Protein AF-A0A843LNE1-F1 (afdb_monomer)

Secondary structure (DSSP, 8-state):
--HHHHHHHHHHH-EEEEEES--GGG-B--SSSTTTTSS-EEEEEETTTEEEEEEE-TT-SSEEEEEETTEEEEEETTEEEEEEEE----SBTTB----S-S--S---TT--GGGS--

Solvent-accessible surface area (backbone atoms only — not comparable to full-atom values): 6801 Å² total; per-residue (Å²): 131,61,67,69,59,49,50,49,53,48,58,71,65,46,31,26,16,78,45,73,45,91,51,74,77,28,52,38,68,44,62,54,47,56,59,23,85,50,92,21,26,40,34,44,28,39,82,84,78,52,74,48,73,32,34,49,33,87,83,35,90,31,37,37,37,33,74,47,98,39,36,26,36,38,38,47,100,92,42,81,46,58,30,27,48,38,58,69,61,66,89,41,92,98,40,81,87,79,83,89,56,43,59,49,94,65,82,51,97,68,42,41,26,58,78,49,98,88

Sequence (118 aa):
MEWKHLKARVLETGAVRLSGEPADEYISRSAAGPSAGSPGSIFFTAGGGRRVRAEMDDASPIEVVHRGGGEADLIIDGEVVSGRLEPPALHCPRQAYITVSGRCIFRCRYCTVPGLPG

Radius of gyration: 15.13 Å; Cα contacts (8 Å, |Δi|>4): 233; chains: 1; bounding box: 39×28×38 Å

Nearest PDB structures (foldseek):
  5tik-assembly4_D  TM=2.936E-01 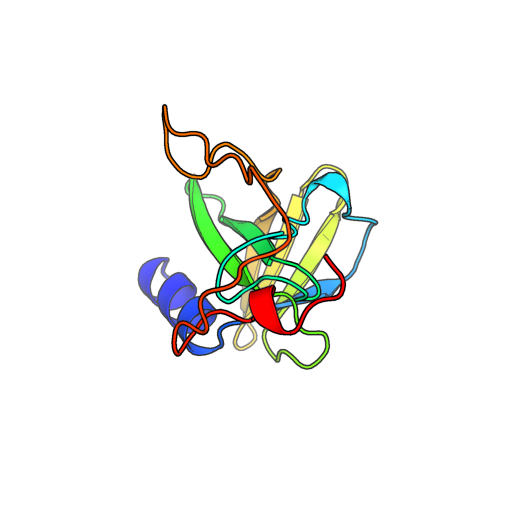 e=2.137E+00  Plasmodium falciparum 3D7

Structure (mmCIF, N/CA/C/O backbone):
data_AF-A0A843LNE1-F1
#
_entry.id   AF-A0A843LNE1-F1
#
loop_
_atom_site.group_PDB
_atom_site.id
_atom_site.type_symbol
_atom_site.label_atom_id
_atom_site.label_alt_id
_atom_site.label_comp_id
_atom_site.label_asym_id
_atom_site.label_entity_id
_atom_site.label_seq_id
_atom_site.pdbx_PDB_ins_code
_atom_site.Cartn_x
_atom_site.Cartn_y
_atom_site.Cartn_z
_atom_site.occupancy
_atom_site.B_iso_or_equiv
_atom_site.auth_seq_id
_atom_site.auth_comp_id
_atom_site.auth_asym_id
_atom_site.auth_atom_id
_atom_site.pdbx_PDB_model_num
ATOM 1 N N . MET A 1 1 ? -12.796 -6.148 14.909 1.00 78.50 1 MET A N 1
ATOM 2 C CA . MET A 1 1 ? -12.152 -7.373 14.383 1.00 78.50 1 MET A CA 1
ATOM 3 C C . MET A 1 1 ? -10.920 -7.787 15.197 1.00 78.50 1 MET A C 1
ATOM 5 O O . MET A 1 1 ? -10.178 -6.922 15.650 1.00 78.50 1 MET A O 1
ATOM 9 N N . GLU A 1 2 ? -10.662 -9.091 15.368 1.00 90.19 2 GLU A N 1
ATOM 10 C CA . GLU A 1 2 ? -9.371 -9.597 15.881 1.00 90.19 2 GLU A CA 1
ATOM 11 C C . GLU A 1 2 ? -8.256 -9.371 14.840 1.00 90.19 2 GLU A C 1
ATOM 13 O O . GLU A 1 2 ? -8.488 -9.450 13.635 1.00 90.19 2 GLU A O 1
ATOM 18 N N . TRP A 1 3 ? -7.036 -9.065 15.291 1.00 91.38 3 TRP A N 1
ATOM 19 C CA . TRP A 1 3 ? -5.939 -8.654 14.408 1.00 91.38 3 TRP A CA 1
ATOM 20 C C . TRP A 1 3 ? -5.566 -9.674 13.325 1.00 91.38 3 TRP A C 1
ATOM 22 O O . TRP A 1 3 ? -5.310 -9.276 12.189 1.00 91.38 3 TRP A O 1
ATOM 32 N N . LYS A 1 4 ? -5.446 -10.966 13.656 1.00 93.69 4 LYS A N 1
ATOM 33 C CA . LYS A 1 4 ? -5.044 -11.975 12.665 1.00 93.69 4 LYS A CA 1
ATO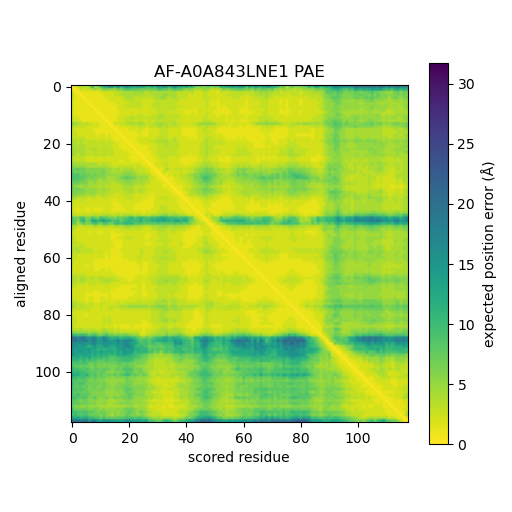M 34 C C . LYS A 1 4 ? -6.098 -12.088 11.573 1.00 93.69 4 LYS A C 1
ATOM 36 O O . LYS A 1 4 ? -5.717 -12.190 10.412 1.00 93.69 4 LYS A O 1
ATOM 41 N N . HIS A 1 5 ? -7.380 -12.009 11.929 1.00 93.88 5 HIS A N 1
ATOM 42 C CA . HIS A 1 5 ? -8.471 -11.979 10.953 1.00 93.88 5 HIS A CA 1
ATOM 43 C C . HIS A 1 5 ? -8.408 -10.731 10.070 1.00 93.88 5 HIS A C 1
ATOM 45 O O . HIS A 1 5 ? -8.410 -10.866 8.851 1.00 93.88 5 HIS A O 1
ATOM 51 N N . LEU A 1 6 ? -8.228 -9.544 10.657 1.00 94.75 6 LEU A N 1
ATOM 52 C CA . LEU A 1 6 ? -8.069 -8.301 9.895 1.00 94.75 6 LEU A CA 1
ATOM 53 C C . LEU A 1 6 ? -6.908 -8.396 8.905 1.00 94.75 6 LEU A C 1
ATOM 55 O O . LEU A 1 6 ? -7.073 -8.149 7.713 1.00 94.75 6 LEU A O 1
ATOM 59 N N . LYS A 1 7 ? -5.730 -8.806 9.3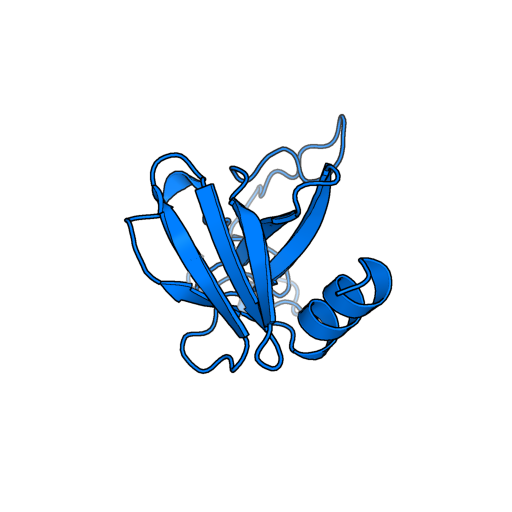88 1.00 95.25 7 LYS A N 1
ATOM 60 C CA . LYS A 1 7 ? -4.546 -8.953 8.542 1.00 95.25 7 LYS A CA 1
ATOM 61 C C . LYS A 1 7 ? -4.779 -9.977 7.431 1.00 95.25 7 LYS A C 1
ATOM 63 O O . LYS A 1 7 ? -4.384 -9.717 6.300 1.00 95.25 7 LYS A O 1
ATOM 68 N N . ALA A 1 8 ? -5.388 -11.122 7.738 1.00 95.94 8 ALA A N 1
ATOM 69 C CA . ALA A 1 8 ? -5.675 -12.151 6.744 1.00 95.94 8 ALA A CA 1
ATOM 70 C C . ALA A 1 8 ? -6.600 -11.620 5.643 1.00 95.94 8 ALA A C 1
ATOM 72 O O . ALA A 1 8 ? -6.271 -11.772 4.473 1.00 95.94 8 ALA A O 1
ATOM 73 N N . ARG A 1 9 ? -7.682 -10.922 6.007 1.00 97.00 9 ARG A N 1
ATOM 74 C CA . ARG A 1 9 ? -8.648 -10.361 5.052 1.00 97.00 9 ARG A CA 1
ATOM 75 C C . ARG A 1 9 ? -8.047 -9.284 4.148 1.00 97.00 9 ARG A C 1
ATOM 77 O O . ARG A 1 9 ? -8.271 -9.309 2.939 1.00 97.00 9 ARG A O 1
ATOM 84 N N . VAL A 1 10 ? -7.224 -8.387 4.700 1.00 96.50 10 VAL A N 1
ATOM 85 C CA . VAL A 1 10 ? -6.499 -7.381 3.900 1.00 96.50 10 VAL A CA 1
ATOM 86 C C . VAL A 1 10 ? -5.529 -8.052 2.920 1.00 96.50 10 VAL A C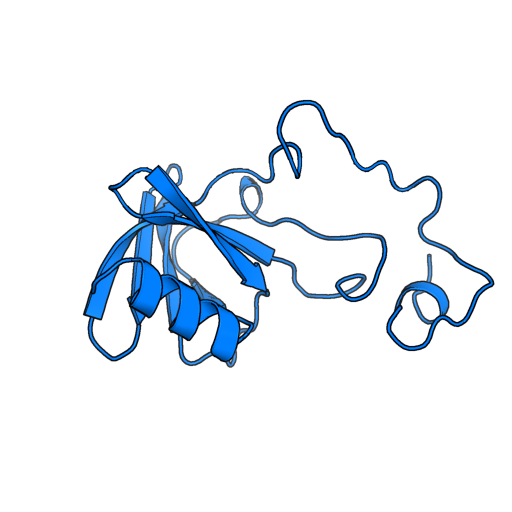 1
ATOM 88 O O . VAL A 1 10 ? -5.482 -7.681 1.752 1.00 96.50 10 VAL A O 1
ATOM 91 N N . LEU A 1 11 ? -4.775 -9.063 3.369 1.00 95.12 11 LEU A N 1
ATOM 92 C CA . LEU A 1 11 ? -3.813 -9.769 2.514 1.00 95.12 11 LEU A CA 1
ATOM 93 C C . LEU A 1 11 ? -4.479 -10.649 1.449 1.00 95.12 11 LEU A C 1
ATOM 95 O O . LEU A 1 11 ? -3.946 -10.763 0.352 1.00 95.12 11 LEU A O 1
ATOM 99 N N . GLU A 1 12 ? -5.616 -11.264 1.768 1.00 96.50 12 GLU A N 1
ATOM 100 C CA . GLU A 1 12 ? -6.420 -12.049 0.828 1.00 96.50 12 GLU A CA 1
ATOM 101 C C . GLU A 1 12 ? -6.986 -11.169 -0.290 1.00 96.50 12 GLU A C 1
ATOM 103 O O . GLU A 1 12 ? -6.947 -11.554 -1.455 1.00 96.50 12 GLU A O 1
ATOM 108 N N . THR A 1 13 ? -7.463 -9.972 0.062 1.00 96.31 13 THR A N 1
ATOM 109 C CA . THR A 1 13 ? -7.959 -8.987 -0.912 1.00 96.31 13 THR A CA 1
ATOM 110 C C . THR A 1 13 ? -6.817 -8.410 -1.752 1.00 96.31 13 THR A C 1
ATOM 112 O O . THR A 1 13 ? -7.009 -8.059 -2.911 1.00 96.31 13 THR A O 1
ATOM 115 N N . GLY A 1 14 ? -5.613 -8.312 -1.181 1.00 90.56 14 GLY A N 1
ATOM 116 C CA . GLY A 1 14 ? -4.390 -7.873 -1.857 1.00 90.56 14 GLY A CA 1
ATOM 117 C C . GLY A 1 14 ? -4.244 -6.353 -1.982 1.00 90.56 14 GLY A C 1
ATOM 118 O O . GLY A 1 14 ? -3.122 -5.843 -1.916 1.00 90.56 14 GLY A O 1
ATOM 119 N N . ALA A 1 15 ? -5.357 -5.625 -2.078 1.00 96.00 15 ALA A N 1
ATOM 120 C CA . ALA A 1 15 ? -5.368 -4.177 -2.234 1.00 96.00 15 ALA A CA 1
ATOM 121 C C . ALA A 1 15 ? -6.448 -3.484 -1.392 1.00 96.00 15 ALA A C 1
ATOM 123 O O . ALA A 1 15 ? -7.401 -4.109 -0.923 1.00 96.00 15 ALA A O 1
ATOM 124 N N . VAL A 1 16 ? -6.313 -2.170 -1.233 1.00 97.75 16 VAL A N 1
ATOM 125 C CA . VAL A 1 16 ? -7.281 -1.276 -0.587 1.00 97.75 16 VAL A CA 1
ATOM 126 C C . VAL A 1 16 ? -7.502 -0.028 -1.438 1.00 97.75 16 VAL A C 1
ATOM 128 O O . VAL A 1 16 ? -6.580 0.451 -2.101 1.00 97.75 16 VAL A O 1
ATOM 131 N N . ARG A 1 17 ? -8.708 0.529 -1.376 1.00 98.12 17 ARG A N 1
ATOM 132 C CA . ARG A 1 17 ? -9.016 1.851 -1.915 1.00 98.12 17 ARG A CA 1
ATOM 133 C C . ARG A 1 17 ? -8.626 2.897 -0.882 1.00 98.12 17 ARG A C 1
ATOM 135 O O . ARG A 1 17 ? -9.018 2.781 0.276 1.00 98.12 17 ARG A O 1
ATOM 142 N N . LEU A 1 18 ? -7.877 3.915 -1.285 1.00 98.06 18 LEU A N 1
ATOM 143 C CA . LEU A 1 18 ? -7.521 5.038 -0.417 1.00 98.06 18 LEU A CA 1
ATOM 144 C C . LEU A 1 18 ? -8.428 6.231 -0.724 1.00 98.06 18 LEU A C 1
ATOM 146 O O . LEU A 1 18 ? -8.587 6.600 -1.885 1.00 98.06 18 LEU A O 1
ATOM 150 N N . SER A 1 19 ? -9.004 6.846 0.303 1.00 98.31 19 SER A N 1
ATOM 151 C CA . SER A 1 19 ? -9.854 8.032 0.166 1.00 98.31 19 SER A CA 1
ATOM 152 C C . SER A 1 19 ? -9.655 9.010 1.328 1.00 98.31 19 SER A C 1
ATOM 154 O O . SER A 1 19 ? -8.906 8.732 2.266 1.00 98.31 19 SER A O 1
ATOM 156 N N . GLY A 1 20 ? -10.319 10.168 1.270 1.00 97.88 20 GLY A N 1
ATOM 157 C CA . GLY A 1 20 ? -10.237 11.205 2.301 1.00 97.88 20 GLY A CA 1
ATOM 158 C C . GLY A 1 20 ? -9.166 12.257 2.012 1.00 97.88 20 GLY A C 1
ATOM 159 O O . GLY A 1 20 ? -9.016 12.697 0.872 1.00 97.88 20 GLY A O 1
ATOM 160 N N . GLU A 1 21 ? -8.461 12.689 3.056 1.00 98.12 21 GLU A N 1
ATOM 161 C CA . GLU A 1 21 ? -7.438 13.740 2.980 1.00 98.12 21 GLU A CA 1
ATOM 162 C C . GLU A 1 21 ? -6.227 13.326 2.117 1.00 98.12 21 GLU A C 1
ATOM 164 O O . GLU A 1 21 ? -5.898 12.135 2.052 1.00 98.12 21 GLU A O 1
ATOM 169 N N . PRO A 1 22 ? -5.489 14.284 1.515 1.00 97.12 22 PRO A N 1
ATOM 170 C CA . PRO A 1 22 ? -4.272 13.997 0.754 1.00 97.12 22 PRO A CA 1
ATOM 171 C C . PRO A 1 22 ? -3.280 13.135 1.542 1.00 97.12 22 PRO A C 1
ATOM 173 O O . PRO A 1 22 ? -3.027 13.387 2.719 1.00 97.12 22 PRO A O 1
ATOM 176 N N . ALA A 1 23 ? -2.717 12.112 0.898 1.00 95.56 23 ALA A N 1
ATOM 177 C CA . ALA A 1 23 ? -1.950 11.064 1.575 1.00 95.56 23 ALA A CA 1
ATOM 178 C C . ALA A 1 23 ? -0.597 10.752 0.911 1.00 95.56 23 ALA A C 1
ATOM 180 O O . ALA A 1 23 ? -0.013 9.705 1.184 1.00 95.56 23 ALA A O 1
ATOM 181 N N . ASP A 1 24 ? -0.080 11.632 0.047 1.00 94.69 24 ASP A N 1
ATOM 182 C CA . ASP A 1 24 ? 1.143 11.382 -0.735 1.00 94.69 24 ASP A CA 1
ATOM 183 C C . ASP A 1 24 ? 2.356 10.978 0.113 1.00 94.69 24 ASP A C 1
ATOM 185 O O . ASP A 1 24 ? 3.123 10.107 -0.297 1.00 94.69 24 ASP A O 1
ATOM 189 N N . GLU A 1 25 ? 2.505 11.545 1.314 1.00 92.94 25 GLU A N 1
ATOM 190 C CA . GLU A 1 25 ? 3.591 11.207 2.247 1.00 92.94 25 GLU A CA 1
ATOM 191 C C . GLU A 1 25 ? 3.516 9.768 2.793 1.00 92.94 25 GLU A C 1
ATOM 193 O O . GLU A 1 25 ? 4.514 9.246 3.287 1.00 92.94 25 GLU A O 1
ATOM 198 N N . TYR A 1 26 ? 2.356 9.115 2.691 1.00 93.56 26 TYR A N 1
ATOM 199 C CA . TYR A 1 26 ? 2.100 7.755 3.173 1.00 93.56 26 TYR A CA 1
ATOM 200 C C . TYR A 1 26 ? 2.142 6.704 2.054 1.00 93.56 26 TYR A C 1
ATOM 202 O O . TYR A 1 26 ? 2.139 5.501 2.332 1.00 93.56 26 TYR A O 1
ATOM 210 N N . ILE A 1 27 ? 2.196 7.130 0.787 1.00 94.31 27 ILE A N 1
ATOM 211 C CA . ILE A 1 27 ? 2.161 6.231 -0.371 1.00 94.31 27 ILE A CA 1
ATOM 212 C C . ILE A 1 27 ? 3.580 5.780 -0.733 1.00 94.31 27 ILE A C 1
ATOM 214 O O . ILE A 1 27 ? 4.425 6.551 -1.188 1.00 94.31 27 ILE A O 1
ATOM 218 N N . SER A 1 28 ? 3.830 4.478 -0.603 1.00 91.06 28 SER A N 1
ATOM 219 C CA . SER A 1 28 ? 5.056 3.826 -1.060 1.00 91.06 28 SER A CA 1
ATOM 220 C C . SER A 1 28 ? 4.933 3.406 -2.523 1.00 91.06 28 SER A C 1
ATOM 222 O O . SER A 1 28 ? 4.112 2.547 -2.853 1.00 91.06 28 SER A O 1
ATOM 224 N N . ARG A 1 29 ? 5.783 3.955 -3.398 1.00 90.44 29 ARG A N 1
ATOM 225 C CA . ARG A 1 29 ? 5.873 3.562 -4.814 1.00 90.44 29 ARG A CA 1
ATOM 226 C C . ARG A 1 29 ? 7.171 2.801 -5.055 1.00 90.44 29 ARG A C 1
ATOM 228 O O . ARG A 1 29 ? 8.256 3.327 -4.817 1.00 90.44 29 ARG A O 1
ATOM 235 N N . SER A 1 30 ? 7.059 1.550 -5.501 1.00 87.25 30 SER A N 1
ATOM 236 C CA . SER A 1 30 ? 8.236 0.739 -5.810 1.00 87.25 30 SER A CA 1
ATOM 237 C C . SER A 1 30 ? 8.747 1.047 -7.213 1.00 87.25 30 SER A C 1
ATOM 239 O O . SER A 1 30 ? 7.972 1.059 -8.165 1.00 87.25 30 SER A O 1
ATOM 241 N N . ALA A 1 31 ? 10.058 1.223 -7.353 1.00 88.56 31 ALA A N 1
ATOM 242 C CA . ALA A 1 31 ? 10.736 1.267 -8.651 1.00 88.56 31 ALA A CA 1
ATOM 243 C C . ALA A 1 31 ? 11.279 -0.113 -9.078 1.00 88.56 31 ALA A C 1
ATOM 245 O O . ALA A 1 31 ? 11.865 -0.247 -10.149 1.00 88.56 31 ALA A O 1
ATOM 246 N N . ALA A 1 32 ? 11.106 -1.144 -8.241 1.00 87.75 32 ALA A N 1
ATOM 247 C CA . ALA A 1 32 ? 11.639 -2.482 -8.477 1.00 87.75 32 ALA A CA 1
ATOM 248 C C . ALA A 1 32 ? 10.673 -3.606 -8.066 1.00 87.75 32 ALA A C 1
ATOM 250 O O . ALA A 1 32 ? 9.798 -3.438 -7.213 1.00 87.75 32 ALA A O 1
ATOM 251 N N . GLY A 1 33 ? 10.871 -4.791 -8.645 1.00 87.56 33 GLY A N 1
ATOM 252 C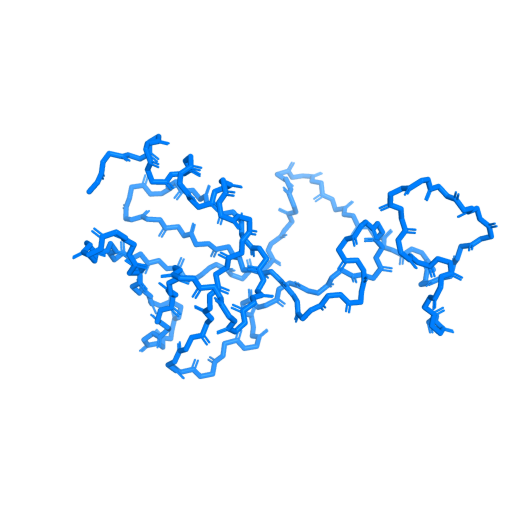 CA . GLY A 1 33 ? 10.109 -5.988 -8.295 1.00 87.56 33 GLY A CA 1
ATOM 253 C C . GLY A 1 33 ? 8.678 -6.010 -8.854 1.00 87.56 33 GLY A C 1
ATOM 254 O O . GLY A 1 33 ? 8.381 -5.284 -9.800 1.00 87.56 33 GLY A O 1
ATOM 255 N N . PRO A 1 34 ? 7.801 -6.871 -8.304 1.00 87.56 34 PRO A N 1
ATOM 256 C CA . PRO A 1 34 ? 6.447 -7.088 -8.823 1.00 87.56 34 PRO A CA 1
ATOM 257 C C . PRO A 1 34 ? 5.549 -5.849 -8.755 1.00 87.56 34 PRO A C 1
ATOM 259 O O . PRO A 1 34 ? 4.807 -5.582 -9.690 1.00 87.56 34 PRO A O 1
ATOM 262 N N . SER A 1 35 ? 5.659 -5.063 -7.680 1.00 88.25 35 SER A N 1
ATOM 263 C CA . SER A 1 35 ? 4.843 -3.857 -7.485 1.00 88.25 35 SER A CA 1
ATOM 264 C C . SER A 1 35 ? 5.371 -2.635 -8.254 1.00 88.25 35 SER A C 1
ATOM 266 O O . SER A 1 35 ? 4.870 -1.528 -8.049 1.00 88.25 35 SER A O 1
ATOM 268 N N . ALA A 1 36 ? 6.409 -2.775 -9.090 1.00 91.38 36 ALA A N 1
ATOM 269 C CA . ALA A 1 36 ? 6.918 -1.649 -9.868 1.00 91.38 36 ALA A CA 1
ATOM 270 C C . ALA A 1 36 ? 5.893 -1.210 -10.921 1.00 91.38 36 ALA A C 1
ATOM 272 O O . ALA A 1 36 ? 5.329 -2.044 -11.632 1.00 91.38 36 ALA A O 1
ATOM 273 N N . GLY A 1 37 ? 5.656 0.101 -11.008 1.00 89.19 37 GLY A N 1
ATOM 274 C CA . GLY A 1 37 ? 4.635 0.679 -11.890 1.00 89.19 37 GLY A CA 1
ATOM 275 C C . GLY A 1 37 ? 3.194 0.563 -11.374 1.00 89.19 37 GLY A C 1
ATOM 276 O O . GLY A 1 37 ? 2.282 1.000 -12.068 1.00 89.19 37 GLY A O 1
ATOM 277 N N . SER A 1 38 ? 2.978 0.005 -10.176 1.00 91.06 38 SER A N 1
ATOM 278 C CA . SER A 1 38 ? 1.665 0.031 -9.515 1.00 91.06 38 SER A CA 1
ATOM 279 C C . SER A 1 38 ? 1.310 1.443 -9.012 1.00 91.06 38 SER A C 1
ATOM 281 O O . SER A 1 38 ? 2.214 2.266 -8.818 1.00 91.06 38 SER A O 1
ATOM 283 N N . PRO A 1 39 ? 0.020 1.732 -8.738 1.00 92.62 39 PRO A N 1
ATOM 284 C CA . PRO A 1 39 ? -0.409 2.997 -8.128 1.00 92.62 39 PRO A CA 1
ATOM 285 C C . PRO A 1 39 ? 0.292 3.309 -6.796 1.00 92.62 39 PRO A C 1
ATOM 287 O O . PRO A 1 39 ? 0.492 4.474 -6.444 1.00 92.62 39 PRO A O 1
ATOM 290 N N . GLY A 1 40 ? 0.720 2.266 -6.082 1.00 94.00 40 GLY A N 1
ATOM 291 C CA . GLY A 1 40 ? 1.461 2.354 -4.835 1.00 94.00 40 GLY A CA 1
ATOM 292 C C . GLY A 1 40 ? 0.949 1.362 -3.801 1.00 94.00 40 GLY A C 1
ATOM 293 O O . GLY A 1 40 ? 0.124 0.492 -4.072 1.00 94.00 40 GLY A O 1
ATOM 294 N N . SER A 1 41 ? 1.467 1.488 -2.589 1.00 94.25 41 SER A N 1
ATOM 295 C CA . SER A 1 41 ? 1.018 0.727 -1.428 1.00 94.25 41 SER A CA 1
ATOM 296 C C . SER A 1 41 ? 1.069 1.600 -0.187 1.00 94.25 41 SER A C 1
ATOM 298 O O . SER A 1 41 ? 1.914 2.492 -0.097 1.00 94.25 41 SER A O 1
ATOM 300 N N . ILE A 1 42 ? 0.210 1.310 0.780 1.00 94.56 42 ILE A N 1
ATOM 301 C CA . ILE A 1 42 ? 0.186 1.992 2.073 1.00 94.56 42 ILE A CA 1
ATOM 302 C C . ILE A 1 42 ? 0.533 1.028 3.203 1.00 94.56 42 ILE A C 1
ATOM 304 O O . ILE A 1 42 ? 0.440 -0.197 3.064 1.00 94.56 42 ILE A O 1
ATOM 308 N N . PHE A 1 43 ? 0.906 1.596 4.344 1.00 93.94 43 PHE A N 1
ATOM 309 C CA . PHE A 1 43 ? 1.060 0.873 5.596 1.00 93.94 43 PHE A CA 1
ATOM 310 C C . PHE A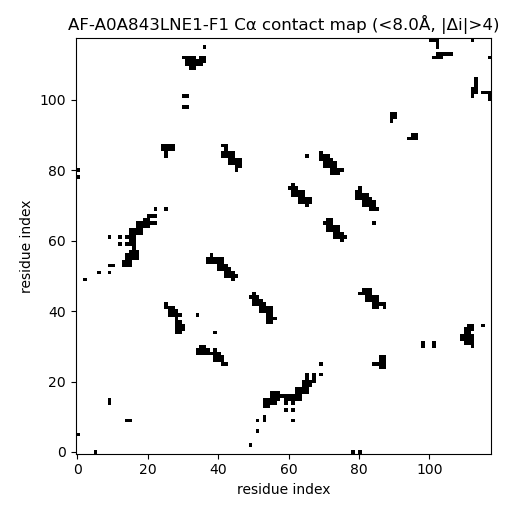 1 43 ? 0.010 1.367 6.585 1.00 93.94 43 PHE A C 1
ATOM 312 O O . PHE A 1 43 ? 0.054 2.522 6.998 1.00 93.94 43 PHE A O 1
ATOM 319 N N . PHE A 1 44 ? -0.911 0.488 6.971 1.00 95.12 44 PHE A N 1
ATOM 320 C CA . PHE A 1 44 ? -1.922 0.773 7.983 1.00 95.12 44 PHE A CA 1
ATOM 321 C C . PHE A 1 44 ? -1.553 0.086 9.297 1.00 95.12 44 PHE A C 1
ATOM 323 O O . PHE A 1 44 ? -1.272 -1.118 9.320 1.00 95.12 44 PHE A O 1
ATOM 330 N N . THR A 1 45 ? -1.586 0.842 10.390 1.00 93.94 45 THR A N 1
ATOM 331 C CA . THR A 1 45 ? -1.346 0.347 11.744 1.00 93.94 45 THR A CA 1
ATOM 332 C C . THR A 1 45 ? -2.591 0.542 12.589 1.00 93.94 45 THR A C 1
ATOM 334 O O . THR A 1 45 ? -2.983 1.668 12.882 1.00 93.94 45 THR A O 1
ATOM 337 N N . ALA A 1 46 ? -3.201 -0.567 13.004 1.00 92.56 46 ALA A N 1
ATOM 338 C CA . ALA A 1 46 ? -4.331 -0.542 13.927 1.00 92.56 46 ALA A CA 1
ATOM 339 C C . ALA A 1 46 ? -3.863 -0.116 15.331 1.00 92.56 46 ALA A C 1
ATOM 341 O O . ALA A 1 46 ? -2.704 -0.351 15.687 1.00 92.56 46 ALA A O 1
ATOM 342 N N . GLY A 1 47 ? -4.767 0.423 16.160 1.00 78.25 47 GLY A N 1
ATOM 343 C CA . GLY A 1 47 ? -4.463 0.998 17.487 1.00 78.25 47 GLY A CA 1
ATOM 344 C C . GLY A 1 47 ? -3.649 0.130 18.471 1.00 78.25 47 GLY A C 1
ATOM 345 O O . GLY A 1 47 ? -3.122 0.647 19.448 1.00 78.25 47 GLY A O 1
ATOM 346 N N . GLY A 1 48 ? -3.475 -1.171 18.210 1.00 74.31 48 GLY A N 1
ATOM 347 C CA . GLY A 1 48 ? -2.575 -2.066 18.954 1.00 74.31 48 GLY A CA 1
ATOM 348 C C . GLY A 1 48 ? -1.115 -2.109 18.466 1.00 74.31 48 GLY A C 1
ATOM 349 O O . GLY A 1 48 ? -0.388 -3.025 18.848 1.00 74.31 48 GLY A O 1
ATOM 350 N N . GLY A 1 49 ? -0.693 -1.202 17.576 1.00 83.19 49 GLY A N 1
ATOM 351 C CA . GLY A 1 49 ? 0.684 -1.114 17.063 1.00 83.19 49 GLY A CA 1
ATOM 352 C C . GLY A 1 49 ? 1.058 -2.192 16.042 1.00 83.19 49 GLY A C 1
ATOM 353 O O . GLY A 1 49 ? 2.234 -2.393 15.740 1.00 83.19 49 GLY A O 1
ATOM 354 N N . ARG A 1 50 ? 0.071 -2.923 15.514 1.00 89.38 50 ARG A N 1
ATOM 355 C CA . ARG A 1 50 ? 0.294 -3.961 14.505 1.00 89.38 50 ARG A CA 1
ATOM 356 C C . ARG A 1 50 ? -0.014 -3.415 13.116 1.00 89.38 50 ARG A C 1
ATOM 358 O O . ARG A 1 50 ? -1.062 -2.808 12.905 1.00 89.38 50 ARG A O 1
ATOM 365 N N . ARG A 1 51 ? 0.910 -3.665 12.188 1.00 90.88 51 ARG A N 1
ATOM 366 C CA . ARG A 1 51 ? 0.932 -3.074 10.847 1.00 90.88 51 ARG A CA 1
ATOM 367 C C . ARG A 1 51 ? 0.627 -4.098 9.754 1.00 90.88 51 ARG A C 1
ATOM 369 O O . ARG A 1 51 ? 1.078 -5.247 9.820 1.00 90.88 51 ARG A O 1
ATOM 376 N N . VAL A 1 52 ? -0.092 -3.664 8.723 1.00 93.00 52 VAL A N 1
ATOM 377 C CA . VAL A 1 52 ? -0.302 -4.387 7.462 1.00 93.00 52 VAL A CA 1
ATOM 378 C C . VAL A 1 52 ? 0.040 -3.473 6.283 1.00 93.00 52 VAL A C 1
ATOM 380 O O . VAL A 1 52 ? -0.205 -2.269 6.329 1.00 93.00 52 VAL A O 1
ATOM 383 N N . ARG A 1 53 ? 0.659 -4.044 5.246 1.00 93.38 53 ARG A N 1
ATOM 384 C CA . ARG A 1 53 ? 0.882 -3.382 3.958 1.00 93.38 53 ARG A CA 1
ATOM 385 C C . ARG A 1 53 ? -0.165 -3.891 2.977 1.00 93.38 53 ARG A C 1
ATOM 387 O O . ARG A 1 53 ? -0.365 -5.103 2.920 1.00 93.38 53 ARG A O 1
ATOM 394 N N . ALA A 1 54 ? -0.759 -2.994 2.205 1.00 94.25 54 ALA A N 1
ATOM 395 C CA . ALA A 1 54 ? -1.664 -3.334 1.113 1.00 94.25 54 ALA A CA 1
ATOM 396 C C . ALA A 1 54 ? -1.325 -2.498 -0.122 1.00 94.25 54 ALA A C 1
ATOM 398 O O . ALA A 1 54 ? -0.894 -1.348 0.012 1.00 94.25 54 ALA A O 1
ATOM 399 N N . GLU A 1 55 ? -1.483 -3.083 -1.308 1.00 95.25 55 GLU A N 1
ATOM 400 C CA . GLU A 1 55 ? -1.429 -2.312 -2.552 1.00 95.25 55 GLU A CA 1
ATOM 401 C C . GLU A 1 55 ? -2.650 -1.394 -2.661 1.00 95.25 55 GLU A C 1
ATOM 403 O O . GLU A 1 55 ? -3.638 -1.561 -1.945 1.00 95.25 55 GLU A O 1
ATOM 408 N N . MET A 1 56 ? -2.555 -0.383 -3.514 1.00 96.19 56 MET A N 1
ATOM 409 C CA . MET A 1 56 ? -3.651 0.540 -3.773 1.00 96.19 56 MET A CA 1
ATOM 410 C C . MET A 1 56 ? -4.385 0.145 -5.048 1.00 96.19 56 MET A C 1
ATOM 412 O O . MET A 1 56 ? -3.757 -0.026 -6.094 1.00 96.19 56 MET A O 1
ATOM 416 N N . ASP A 1 57 ? -5.707 0.046 -4.949 1.00 96.56 57 ASP A N 1
ATOM 417 C CA . ASP A 1 57 ? -6.612 -0.179 -6.074 1.00 96.56 57 ASP A CA 1
ATOM 418 C C . ASP A 1 57 ? -7.957 0.502 -5.790 1.00 96.56 57 ASP A C 1
ATOM 420 O O . ASP A 1 57 ? -8.615 0.202 -4.790 1.00 96.56 57 ASP A O 1
ATOM 424 N N . ASP A 1 58 ? -8.379 1.400 -6.680 1.00 96.38 58 ASP A N 1
ATOM 425 C CA . ASP A 1 58 ? -9.642 2.135 -6.564 1.00 96.38 58 ASP A CA 1
ATOM 426 C C . ASP A 1 58 ? -10.875 1.219 -6.648 1.00 96.38 58 ASP A C 1
ATOM 428 O O . ASP A 1 58 ? -11.955 1.582 -6.171 1.00 96.38 58 ASP A O 1
ATOM 432 N N . ALA A 1 59 ? -10.721 0.020 -7.221 1.00 96.44 59 ALA A N 1
ATOM 433 C CA . ALA A 1 59 ? -11.767 -0.994 -7.295 1.00 96.44 59 ALA A CA 1
ATOM 434 C C . ALA A 1 59 ? -11.839 -1.897 -6.049 1.00 96.44 59 ALA A C 1
ATOM 436 O O . ALA A 1 59 ? -12.730 -2.748 -5.973 1.00 96.44 59 ALA A O 1
ATOM 437 N N . SER A 1 60 ? -10.929 -1.746 -5.077 1.00 97.25 60 SER A N 1
ATOM 438 C CA . SER A 1 60 ? -10.911 -2.620 -3.904 1.00 97.25 60 SER A CA 1
ATOM 439 C C . SER A 1 60 ? -12.183 -2.466 -3.052 1.00 97.25 60 SER A C 1
ATOM 441 O O . SER A 1 60 ? -12.634 -1.344 -2.802 1.00 97.25 60 SER A O 1
ATOM 443 N N . PRO A 1 61 ? -12.757 -3.581 -2.553 1.00 96.88 61 PRO A N 1
ATOM 444 C CA . PRO A 1 61 ? -13.897 -3.550 -1.639 1.00 96.88 61 PRO A CA 1
ATOM 445 C C . PRO A 1 61 ? -13.519 -3.118 -0.213 1.00 96.88 61 PRO A C 1
ATOM 447 O O . PRO A 1 61 ? -14.410 -2.840 0.588 1.00 96.88 61 PRO A O 1
ATOM 450 N N . ILE A 1 62 ? -12.224 -3.092 0.119 1.00 98.06 62 ILE A N 1
ATOM 451 C CA . ILE A 1 62 ? -11.713 -2.611 1.404 1.00 98.06 62 ILE A CA 1
ATOM 452 C C . ILE A 1 62 ? -11.247 -1.174 1.221 1.00 98.06 62 ILE A C 1
ATOM 454 O O . ILE A 1 62 ? -10.476 -0.880 0.309 1.00 98.06 62 ILE A O 1
ATOM 458 N N . GLU A 1 63 ? -11.661 -0.289 2.121 1.00 98.50 63 GLU A N 1
ATOM 459 C CA . GLU A 1 63 ? -11.334 1.132 2.046 1.00 98.50 63 GLU A CA 1
ATOM 460 C C . GLU A 1 63 ? -10.517 1.585 3.254 1.00 98.50 63 GLU A C 1
ATOM 462 O O . GLU A 1 63 ? -10.792 1.204 4.388 1.00 98.50 63 GLU A O 1
ATOM 467 N N . VAL A 1 64 ? -9.522 2.433 3.010 1.00 98.31 64 VAL A N 1
ATOM 468 C CA . VAL A 1 64 ? -8.836 3.210 4.040 1.00 98.31 64 VAL A CA 1
ATOM 469 C C . VAL A 1 64 ? -9.161 4.681 3.826 1.00 98.31 64 VAL A C 1
ATOM 471 O O . VAL A 1 64 ? -8.804 5.259 2.801 1.00 98.31 64 VAL A O 1
ATOM 474 N N . VAL A 1 65 ? -9.819 5.288 4.809 1.00 98.50 65 VAL A N 1
ATOM 475 C CA . VAL A 1 65 ? -10.163 6.712 4.813 1.00 98.50 65 VAL A CA 1
ATOM 476 C C . VAL A 1 65 ? -9.120 7.462 5.632 1.00 98.50 65 VAL A C 1
ATOM 478 O O . VAL A 1 65 ? -9.072 7.324 6.855 1.00 98.50 65 VAL A O 1
ATOM 481 N N . HIS A 1 66 ? -8.290 8.269 4.977 1.00 98.44 66 HIS A N 1
ATOM 482 C CA . HIS A 1 66 ? -7.348 9.161 5.644 1.00 98.44 66 HIS A CA 1
ATOM 483 C C . HIS A 1 66 ? -8.089 10.374 6.224 1.00 98.44 66 HIS A C 1
ATOM 485 O O . HIS A 1 66 ? -8.806 11.086 5.520 1.00 98.44 66 HIS A O 1
ATOM 491 N N . ARG A 1 67 ? -7.918 10.602 7.527 1.00 98.00 67 ARG A N 1
ATOM 492 C CA . ARG A 1 67 ? -8.552 11.680 8.301 1.00 98.00 67 ARG A CA 1
ATOM 493 C C . ARG A 1 67 ? -7.649 12.906 8.490 1.00 98.00 67 ARG A C 1
ATOM 495 O O . ARG A 1 67 ? -8.100 13.889 9.070 1.00 98.00 67 ARG A O 1
ATOM 502 N N . GLY A 1 68 ? -6.405 12.855 8.011 1.00 97.06 68 GLY A N 1
ATOM 503 C CA . GLY A 1 68 ? -5.395 13.897 8.195 1.00 97.06 68 GLY A CA 1
ATOM 504 C C . GLY A 1 68 ? -4.409 13.577 9.323 1.00 97.06 68 GLY A C 1
ATOM 505 O O . GLY A 1 68 ? -4.724 12.859 10.270 1.00 97.06 68 GLY A O 1
ATOM 506 N N . GLY A 1 69 ? -3.177 14.087 9.211 1.00 94.12 69 GLY A N 1
ATOM 507 C CA . GLY A 1 69 ? -2.112 13.845 10.199 1.00 94.12 69 GLY A CA 1
ATOM 508 C C . GLY A 1 69 ? -1.708 12.370 10.348 1.00 94.12 69 GLY A C 1
ATOM 509 O O . GLY A 1 69 ? -1.130 11.985 11.366 1.00 94.12 69 GLY A O 1
ATOM 510 N N . GLY A 1 70 ? -2.049 11.539 9.360 1.00 94.19 70 GLY A N 1
ATOM 511 C CA . GLY A 1 70 ? -1.850 10.098 9.381 1.00 94.19 70 GLY A CA 1
ATOM 512 C C . GLY A 1 70 ? -2.950 9.327 10.106 1.00 94.19 70 GLY A C 1
ATOM 513 O O . GLY A 1 70 ? -2.954 8.109 10.005 1.00 94.19 70 GLY A O 1
ATOM 514 N N . GLU A 1 71 ? -3.901 9.966 10.791 1.00 96.94 71 GLU A N 1
ATOM 515 C CA . GLU A 1 71 ? -5.057 9.263 11.365 1.00 96.94 71 GLU A CA 1
ATOM 516 C C . GLU A 1 71 ? -5.915 8.667 10.243 1.00 96.94 71 GLU A C 1
ATOM 518 O O . GLU A 1 71 ? -6.137 9.307 9.212 1.00 96.94 71 GLU A O 1
ATOM 523 N N . ALA A 1 72 ? -6.379 7.429 10.404 1.00 97.62 72 ALA A N 1
ATOM 524 C CA . ALA A 1 72 ? -7.128 6.745 9.357 1.00 97.62 72 ALA A CA 1
ATOM 525 C C . ALA A 1 72 ? -8.100 5.693 9.895 1.00 97.62 72 ALA A C 1
ATOM 527 O O . ALA A 1 72 ? -7.846 5.042 10.908 1.00 97.62 72 ALA A O 1
ATOM 528 N N . ASP A 1 73 ? -9.176 5.467 9.146 1.00 97.81 73 ASP A N 1
ATOM 529 C CA . ASP A 1 73 ? -10.131 4.391 9.395 1.00 97.81 73 ASP A CA 1
ATOM 530 C C . ASP A 1 73 ? -10.057 3.347 8.278 1.00 97.81 73 ASP A C 1
ATOM 532 O O . ASP A 1 73 ? -10.161 3.683 7.101 1.00 97.81 73 ASP A O 1
ATOM 536 N N . LEU A 1 74 ? -9.914 2.075 8.647 1.00 97.56 74 LEU A N 1
ATOM 537 C CA . LEU A 1 74 ? -10.068 0.939 7.742 1.00 97.56 74 LEU A CA 1
ATOM 538 C C . LEU A 1 74 ? -11.522 0.455 7.793 1.00 97.56 74 LEU A C 1
ATOM 540 O O . LEU A 1 74 ? -11.991 0.015 8.844 1.00 97.56 74 LEU A O 1
ATOM 544 N N . ILE A 1 75 ? -12.209 0.501 6.657 1.00 97.94 75 ILE A N 1
ATOM 545 C CA . ILE A 1 75 ? -13.558 -0.029 6.460 1.00 97.94 75 ILE A CA 1
ATOM 546 C C . ILE A 1 75 ? -13.430 -1.399 5.792 1.00 97.94 75 ILE A C 1
ATOM 548 O O . ILE A 1 75 ? -12.976 -1.510 4.651 1.00 97.94 75 ILE A O 1
ATOM 552 N N . ILE A 1 76 ? -13.808 -2.451 6.516 1.00 96.69 76 ILE A N 1
ATOM 553 C CA . ILE A 1 76 ? -13.623 -3.844 6.095 1.00 96.69 76 ILE A CA 1
ATOM 554 C C . ILE A 1 76 ? -14.788 -4.707 6.570 1.00 96.69 76 ILE A C 1
ATOM 556 O O . ILE A 1 76 ? -15.116 -4.709 7.751 1.00 96.69 76 ILE A O 1
ATOM 560 N N . ASP A 1 77 ? -15.420 -5.441 5.648 1.00 94.06 77 ASP A N 1
ATOM 561 C CA . ASP A 1 77 ? -16.533 -6.360 5.938 1.00 94.06 77 ASP A CA 1
ATOM 562 C C . ASP A 1 77 ? -17.659 -5.719 6.802 1.00 94.06 77 ASP A C 1
ATOM 564 O O . ASP A 1 77 ? -18.285 -6.375 7.631 1.00 94.06 77 ASP A O 1
ATOM 568 N N . GLY A 1 78 ? -1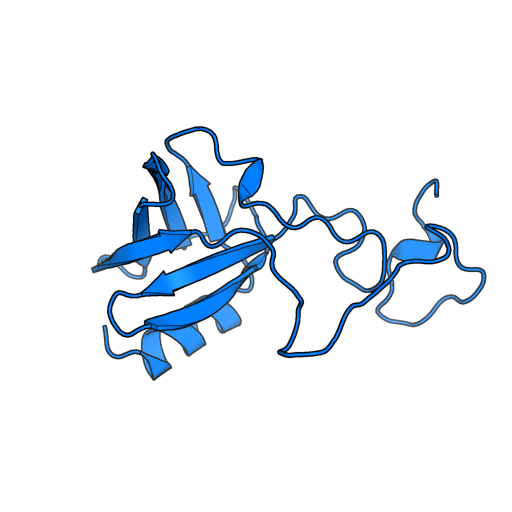7.915 -4.414 6.620 1.00 93.19 78 GLY A N 1
ATOM 569 C CA . GLY A 1 78 ? -18.916 -3.641 7.376 1.00 93.19 78 GLY A CA 1
ATOM 570 C C . GLY A 1 78 ? -18.459 -3.128 8.750 1.00 93.19 78 GLY A C 1
ATOM 571 O O . GLY A 1 78 ? -19.217 -2.429 9.421 1.00 93.19 78 GLY A O 1
ATOM 572 N N . GLU A 1 79 ? -17.231 -3.431 9.169 1.00 95.12 79 GLU A N 1
ATOM 573 C CA . GLU A 1 79 ? -16.615 -2.905 10.387 1.00 95.12 79 GLU A CA 1
ATOM 574 C C . GLU A 1 79 ? -15.732 -1.686 10.095 1.00 95.12 79 GLU A C 1
ATOM 576 O O . GLU A 1 79 ? -15.122 -1.576 9.030 1.00 95.12 79 GLU A O 1
ATOM 581 N N . VAL A 1 80 ? -15.619 -0.798 11.085 1.00 96.50 80 VAL A N 1
ATOM 582 C CA . VAL A 1 80 ? -14.671 0.322 11.081 1.00 96.50 80 VAL A CA 1
ATOM 583 C C . VAL A 1 80 ? -13.586 0.049 12.113 1.00 96.50 80 VAL A C 1
ATOM 585 O O . VAL A 1 80 ? -13.873 -0.187 13.288 1.00 96.50 80 VAL A O 1
ATOM 588 N N . VAL A 1 81 ? -12.331 0.085 11.674 1.00 95.94 81 VAL A N 1
ATOM 589 C CA . VAL A 1 81 ? -11.158 -0.092 12.529 1.00 95.94 81 VAL A CA 1
ATOM 590 C C . VAL A 1 81 ? -10.298 1.159 12.432 1.00 95.94 81 VAL A C 1
ATOM 592 O O . VAL A 1 81 ? -9.651 1.390 11.413 1.00 95.94 81 VAL A O 1
ATOM 595 N N . SER A 1 82 ? -10.256 1.941 13.506 1.00 95.69 82 SER A N 1
ATOM 596 C CA . SER A 1 82 ? -9.401 3.127 13.573 1.00 95.69 82 SER A CA 1
ATOM 597 C C . SER A 1 82 ? -7.929 2.761 13.776 1.00 95.69 82 SER A C 1
ATOM 599 O O . SER A 1 82 ? -7.568 1.771 14.431 1.00 95.69 82 SER A O 1
ATOM 601 N N . GLY A 1 83 ? -7.062 3.579 13.201 1.00 95.12 83 GLY A N 1
ATOM 602 C CA . GLY A 1 83 ? -5.622 3.406 13.230 1.00 95.12 83 GLY A CA 1
ATOM 603 C C . GLY A 1 83 ? -4.920 4.572 12.554 1.00 95.12 83 GLY A C 1
ATOM 604 O O . GLY A 1 83 ? -5.422 5.692 12.535 1.00 95.12 83 GLY A O 1
ATOM 605 N N . ARG A 1 84 ? -3.746 4.301 11.988 1.00 95.69 84 ARG A N 1
ATOM 606 C CA . ARG A 1 84 ? -2.972 5.314 11.276 1.00 95.69 84 ARG A CA 1
ATOM 607 C C . ARG A 1 84 ? -2.333 4.791 10.002 1.00 95.69 84 ARG A C 1
ATOM 609 O O . ARG A 1 84 ? -1.905 3.636 9.942 1.00 95.69 84 ARG A O 1
ATOM 616 N N . LEU A 1 85 ? -2.204 5.674 9.025 1.00 95.50 85 LEU A N 1
ATOM 617 C CA . LEU A 1 85 ? -1.234 5.557 7.955 1.00 95.50 85 LEU A CA 1
ATOM 618 C C . LEU A 1 85 ? 0.158 5.842 8.508 1.00 95.50 85 LEU A C 1
ATOM 620 O O . LEU A 1 85 ? 0.390 6.806 9.240 1.00 95.50 85 LEU A O 1
ATOM 624 N N . GLU A 1 86 ? 1.098 4.978 8.159 1.00 91.38 86 GLU A N 1
ATOM 625 C CA . GLU A 1 86 ? 2.494 5.181 8.495 1.00 91.38 86 GLU A CA 1
ATOM 626 C C . GLU A 1 86 ? 3.281 5.599 7.260 1.00 91.38 86 GLU A C 1
ATOM 628 O O . GLU A 1 86 ? 3.116 4.978 6.204 1.00 91.38 86 GLU A O 1
ATOM 633 N N . PRO A 1 87 ? 4.163 6.612 7.379 1.00 88.69 87 PRO A N 1
ATOM 634 C CA . PRO A 1 87 ? 5.065 6.954 6.298 1.00 88.69 87 PRO A CA 1
ATOM 635 C C . PRO A 1 87 ? 5.831 5.705 5.858 1.00 88.69 87 PRO A C 1
ATOM 637 O O . PRO A 1 87 ? 6.153 4.855 6.706 1.00 88.69 87 PRO A O 1
ATOM 640 N N . PRO A 1 88 ? 6.144 5.570 4.561 1.00 82.88 88 PRO A N 1
ATOM 641 C CA . PRO A 1 88 ? 6.958 4.481 4.060 1.00 82.88 88 PRO A CA 1
ATOM 642 C C . PRO A 1 88 ? 8.344 4.546 4.709 1.00 82.88 88 PRO A C 1
ATOM 644 O O . PRO A 1 88 ? 9.247 5.252 4.273 1.00 82.88 88 PRO A O 1
ATOM 647 N N . ALA A 1 89 ? 8.484 3.824 5.817 1.00 69.44 89 ALA A N 1
ATOM 648 C CA . ALA A 1 89 ? 9.720 3.687 6.563 1.00 69.44 89 ALA A CA 1
ATOM 649 C C . ALA A 1 89 ? 10.630 2.636 5.908 1.00 69.44 89 ALA A C 1
ATOM 651 O O . ALA A 1 89 ? 10.266 1.967 4.938 1.00 69.44 89 ALA A O 1
ATOM 652 N N . LEU A 1 90 ? 11.809 2.439 6.501 1.00 57.53 90 LEU A N 1
ATOM 653 C CA . LEU A 1 90 ? 12.679 1.298 6.220 1.00 57.53 90 LEU A CA 1
ATOM 654 C C . LEU A 1 90 ? 11.861 -0.006 6.275 1.00 57.53 90 LEU A C 1
ATOM 656 O O . LEU A 1 90 ? 11.243 -0.312 7.295 1.00 57.53 90 LEU A O 1
ATOM 660 N N . HIS A 1 91 ? 11.853 -0.762 5.172 1.00 62.62 91 HIS A N 1
ATOM 661 C CA . HIS A 1 91 ? 11.044 -1.976 4.981 1.00 62.62 91 HIS A CA 1
ATOM 662 C C . HIS A 1 91 ? 11.198 -3.027 6.102 1.00 62.62 91 HIS A C 1
ATOM 664 O O . HIS A 1 91 ? 10.319 -3.869 6.279 1.00 62.62 91 HIS A O 1
ATOM 670 N N . CYS A 1 92 ? 12.303 -2.985 6.852 1.00 57.38 92 CYS A N 1
ATOM 671 C CA . CYS A 1 92 ? 12.573 -3.781 8.047 1.00 57.38 92 CYS A CA 1
ATOM 672 C C . CYS A 1 92 ? 13.547 -2.994 8.956 1.00 57.38 92 CYS A C 1
ATOM 674 O O . CYS A 1 92 ? 14.368 -2.230 8.430 1.00 57.38 92 CYS A O 1
ATOM 676 N N . PRO A 1 93 ? 13.509 -3.143 10.298 1.00 61.28 93 PRO A N 1
ATOM 677 C CA . PRO A 1 93 ? 14.497 -2.520 11.174 1.00 61.28 93 PRO A CA 1
ATOM 678 C C . PRO A 1 93 ? 15.931 -2.792 10.705 1.00 61.28 93 PRO A C 1
ATOM 680 O O . PRO A 1 93 ? 16.309 -3.937 10.469 1.00 61.28 93 PRO A O 1
ATOM 683 N N . ARG A 1 94 ? 16.739 -1.729 10.593 1.00 63.78 94 ARG A N 1
ATOM 684 C CA . ARG A 1 94 ? 18.146 -1.771 10.138 1.00 63.78 94 ARG A CA 1
ATOM 685 C C . ARG A 1 94 ? 18.357 -2.245 8.690 1.00 63.78 94 ARG A C 1
ATOM 687 O O . ARG A 1 94 ? 19.485 -2.580 8.335 1.00 63.78 94 ARG A O 1
ATOM 694 N N . GLN A 1 95 ? 17.322 -2.245 7.849 1.00 73.25 95 GLN A N 1
ATOM 695 C CA . GLN A 1 95 ? 17.430 -2.612 6.437 1.00 73.25 95 GLN A CA 1
ATOM 696 C C . GLN A 1 95 ? 16.910 -1.495 5.531 1.00 73.25 95 GLN A C 1
ATOM 698 O O . GLN A 1 95 ? 15.774 -1.047 5.670 1.00 73.25 95 GLN A O 1
ATOM 703 N N . ALA A 1 96 ? 17.725 -1.093 4.557 1.00 76.06 96 ALA A N 1
ATOM 704 C CA . ALA A 1 96 ? 17.309 -0.234 3.457 1.00 76.06 96 ALA A CA 1
ATOM 705 C C . ALA A 1 96 ? 17.356 -1.029 2.150 1.00 76.06 96 ALA A C 1
ATOM 707 O O . ALA A 1 96 ? 18.308 -1.770 1.904 1.00 76.06 96 ALA A O 1
ATOM 708 N N . TYR A 1 97 ? 16.337 -0.854 1.313 1.00 77.88 97 TYR A N 1
ATOM 709 C CA . TYR A 1 97 ? 16.350 -1.326 -0.066 1.00 77.88 97 TYR A CA 1
ATOM 710 C C . TYR A 1 97 ? 16.601 -0.114 -0.950 1.00 77.88 97 TYR A C 1
ATOM 712 O O . TYR A 1 97 ? 15.832 0.843 -0.924 1.00 77.88 97 TYR A O 1
ATOM 720 N N . ILE A 1 98 ? 17.698 -0.145 -1.700 1.00 82.19 98 IL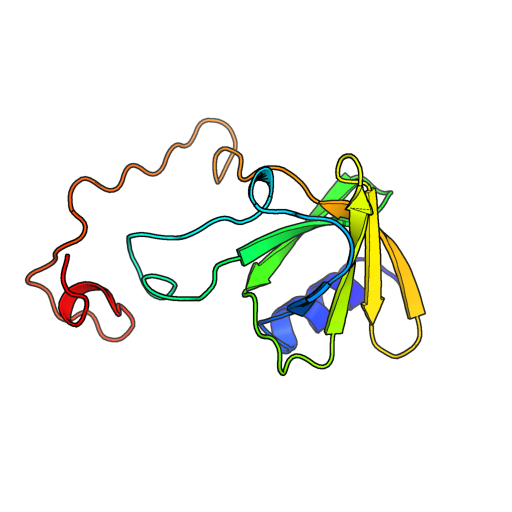E A N 1
ATOM 721 C CA . ILE A 1 98 ? 18.066 0.926 -2.621 1.00 82.19 98 ILE A CA 1
ATOM 722 C C . ILE A 1 98 ? 17.929 0.369 -4.029 1.00 82.19 98 ILE A C 1
ATOM 724 O O . ILE A 1 98 ? 18.580 -0.613 -4.387 1.00 82.19 98 ILE A O 1
ATOM 728 N N . THR A 1 99 ? 17.070 0.996 -4.827 1.00 86.50 99 THR A N 1
ATOM 729 C CA . THR A 1 99 ? 16.977 0.678 -6.251 1.00 86.50 99 THR A CA 1
ATOM 730 C C . THR A 1 99 ? 18.126 1.376 -6.966 1.00 86.50 99 THR A C 1
ATOM 732 O O . THR A 1 99 ? 18.158 2.599 -7.035 1.00 86.50 99 THR A O 1
ATOM 735 N N . VAL A 1 100 ? 19.082 0.599 -7.479 1.00 88.44 100 VAL A N 1
ATOM 736 C CA . VAL A 1 100 ? 20.239 1.131 -8.224 1.00 88.44 100 VAL A CA 1
ATOM 737 C C . VAL A 1 100 ? 19.842 1.553 -9.643 1.00 88.44 100 VAL A C 1
ATOM 739 O O . VAL A 1 100 ? 20.416 2.483 -10.199 1.00 88.44 100 VAL A O 1
ATOM 742 N N . SER A 1 101 ? 18.851 0.882 -10.237 1.00 88.06 101 SER A N 1
ATOM 743 C CA . SER A 1 101 ? 18.327 1.206 -11.564 1.00 88.06 101 SER A CA 1
ATOM 744 C C . SER A 1 101 ? 16.853 0.823 -11.675 1.00 88.06 101 SER A C 1
ATOM 746 O O . SER A 1 101 ? 16.477 -0.277 -11.273 1.00 88.06 101 SER A O 1
ATOM 748 N N . GLY A 1 102 ? 16.041 1.704 -12.270 1.00 87.25 102 GLY A N 1
ATOM 749 C CA . GLY A 1 102 ? 14.659 1.413 -12.679 1.00 87.25 102 GLY A CA 1
ATOM 750 C C . GLY A 1 102 ? 14.561 0.522 -13.924 1.00 87.25 102 GLY A C 1
ATOM 751 O O . GLY A 1 102 ? 13.470 0.257 -14.415 1.00 87.25 102 GLY A O 1
ATOM 752 N N . ARG A 1 103 ? 15.697 0.042 -14.456 1.00 90.25 103 ARG A N 1
ATOM 753 C CA . ARG A 1 103 ? 15.775 -0.815 -15.646 1.00 90.25 103 ARG A CA 1
ATOM 754 C C . ARG A 1 103 ? 16.431 -2.145 -15.300 1.00 90.25 103 ARG A C 1
ATOM 756 O O . ARG A 1 103 ? 17.388 -2.205 -14.532 1.00 90.25 103 ARG A O 1
ATOM 763 N N . CYS A 1 104 ? 15.949 -3.22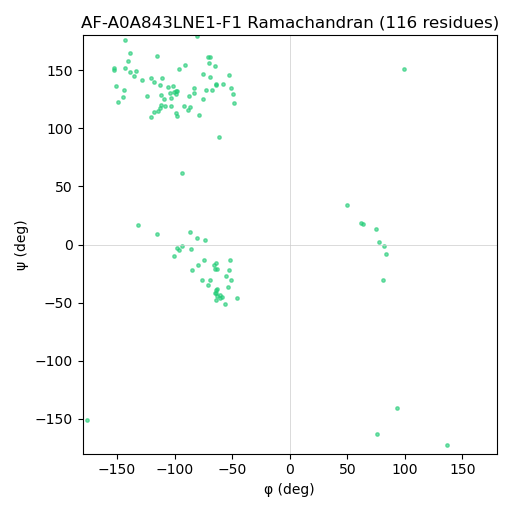3 -15.912 1.00 92.12 104 CYS A N 1
ATOM 764 C CA . CYS A 1 104 ? 16.512 -4.557 -15.731 1.00 92.12 104 CYS A CA 1
ATOM 765 C C . CYS A 1 104 ? 16.460 -5.357 -17.036 1.00 92.12 104 CYS A C 1
ATOM 767 O O . CYS A 1 104 ? 15.423 -5.411 -17.694 1.00 92.12 104 CYS A O 1
ATOM 769 N N . ILE A 1 105 ? 17.573 -6.002 -17.397 1.00 93.44 105 ILE A N 1
ATOM 770 C CA . ILE A 1 105 ? 17.669 -6.859 -18.592 1.00 93.44 105 ILE A CA 1
ATOM 771 C C . ILE A 1 105 ? 17.069 -8.257 -18.374 1.00 93.44 105 ILE A C 1
ATOM 773 O O . ILE A 1 105 ? 16.779 -8.968 -19.335 1.00 93.44 105 ILE A O 1
ATOM 777 N N . PHE A 1 106 ? 16.882 -8.667 -17.117 1.00 93.00 106 PHE A N 1
ATOM 778 C CA . PHE A 1 106 ? 16.365 -9.986 -16.766 1.00 93.00 106 PHE A CA 1
ATOM 779 C C . PHE A 1 106 ? 14.839 -9.988 -16.716 1.00 93.00 106 PHE A C 1
ATOM 781 O O . PHE A 1 106 ? 14.235 -9.208 -15.987 1.00 93.00 106 PHE A O 1
ATOM 788 N N . ARG A 1 107 ? 14.206 -10.929 -17.425 1.00 91.31 107 ARG A N 1
ATOM 789 C CA . ARG A 1 107 ? 12.745 -11.122 -17.452 1.00 91.31 107 ARG A CA 1
ATOM 790 C C . ARG A 1 107 ? 12.287 -12.156 -16.422 1.00 91.31 107 ARG A C 1
ATOM 792 O O . ARG A 1 107 ? 11.756 -13.206 -16.774 1.00 91.31 107 ARG A O 1
ATOM 799 N N . CYS A 1 108 ? 12.531 -11.878 -15.142 1.00 94.12 108 CYS A N 1
ATOM 800 C CA . CYS A 1 108 ? 12.051 -12.734 -14.055 1.00 94.12 108 CYS A CA 1
ATOM 801 C C . CYS A 1 108 ? 10.521 -12.869 -14.115 1.00 94.12 108 CYS A C 1
ATOM 803 O O . CYS A 1 108 ? 9.829 -11.872 -14.306 1.00 94.12 108 CYS A O 1
ATOM 805 N N . ARG A 1 109 ? 9.994 -14.081 -13.889 1.00 93.25 109 ARG A N 1
ATOM 806 C CA . ARG A 1 109 ? 8.572 -14.433 -14.091 1.00 93.25 109 ARG A CA 1
ATOM 807 C C . ARG A 1 109 ? 7.561 -13.490 -13.422 1.00 93.25 109 ARG A C 1
ATOM 809 O O . ARG A 1 109 ? 6.460 -13.342 -13.932 1.00 93.25 109 ARG A O 1
ATOM 816 N N . TYR A 1 110 ? 7.929 -12.883 -12.296 1.00 89.88 110 TYR A N 1
ATOM 817 C CA . TYR A 1 110 ? 7.039 -12.052 -11.479 1.00 89.88 110 TYR A CA 1
ATOM 818 C C . TYR A 1 110 ? 7.469 -10.580 -11.412 1.00 89.88 110 TYR A C 1
ATOM 820 O O . TYR A 1 110 ? 6.953 -9.834 -10.592 1.00 89.88 110 TYR A O 1
ATOM 828 N N . CYS A 1 111 ? 8.453 -10.160 -12.210 1.00 91.88 111 CYS A N 1
ATOM 829 C CA . CYS A 1 111 ? 8.978 -8.797 -12.167 1.00 91.88 111 CYS A CA 1
ATOM 830 C C . CYS A 1 111 ? 8.448 -7.981 -13.347 1.00 91.88 111 CYS A C 1
ATOM 832 O O . CYS A 1 111 ? 8.629 -8.378 -14.498 1.00 91.88 111 CYS A O 1
ATOM 834 N N . THR A 1 112 ? 7.847 -6.826 -13.066 1.00 92.44 112 THR A N 1
ATOM 835 C CA . THR A 1 112 ? 7.290 -5.931 -14.093 1.00 92.44 112 THR A CA 1
ATOM 836 C C . THR A 1 112 ? 8.336 -4.984 -14.685 1.00 92.44 112 THR A C 1
ATOM 838 O O . THR A 1 112 ? 8.186 -4.547 -15.823 1.00 92.44 112 THR A O 1
ATOM 841 N N . VAL A 1 113 ? 9.435 -4.730 -13.962 1.00 94.56 113 VAL A N 1
ATOM 842 C CA . VAL A 1 113 ? 10.495 -3.759 -14.309 1.00 94.56 113 VAL A CA 1
ATOM 843 C C . VAL A 1 113 ? 10.965 -3.809 -15.771 1.00 94.56 113 VAL A C 1
ATOM 845 O O . VAL A 1 113 ? 11.059 -2.748 -16.381 1.00 94.56 113 VAL A O 1
ATOM 848 N N . PRO A 1 114 ? 11.236 -4.974 -16.396 1.00 92.81 114 PRO A N 1
ATOM 849 C CA . PRO A 1 114 ? 11.724 -5.008 -17.781 1.00 92.81 114 PRO A CA 1
ATOM 850 C C . PRO A 1 114 ? 10.735 -4.465 -18.825 1.00 92.81 114 PRO A C 1
ATOM 852 O O . PRO A 1 114 ? 11.129 -4.248 -19.969 1.00 92.81 114 PRO A O 1
ATOM 855 N N . GLY A 1 115 ? 9.454 -4.323 -18.469 1.00 90.62 115 GLY A N 1
ATOM 856 C CA . GLY A 1 115 ? 8.413 -3.733 -19.313 1.00 90.62 115 GLY A CA 1
ATOM 857 C C . GLY A 1 115 ? 8.152 -2.247 -19.048 1.00 90.62 115 GLY A C 1
ATOM 858 O O . GLY A 1 115 ? 7.347 -1.653 -19.758 1.00 90.62 115 GLY A O 1
ATOM 859 N N . LEU A 1 116 ? 8.801 -1.650 -18.045 1.00 90.38 116 LEU A N 1
ATOM 860 C CA . LEU A 1 116 ? 8.631 -0.244 -17.678 1.00 90.38 116 LEU A CA 1
ATOM 861 C C . LEU A 1 116 ? 9.638 0.649 -18.429 1.00 90.38 116 LEU A C 1
ATOM 863 O O . LEU A 1 116 ? 10.709 0.172 -18.817 1.00 90.38 116 LEU A O 1
ATOM 867 N N . PRO A 1 117 ? 9.321 1.942 -18.643 1.00 85.31 117 PRO A N 1
ATOM 868 C CA . PRO A 1 117 ? 10.177 2.854 -19.410 1.00 85.31 117 PRO A CA 1
ATOM 869 C C . PRO A 1 117 ? 11.558 3.098 -18.776 1.00 85.31 117 PRO A C 1
ATOM 871 O O . PRO A 1 117 ? 12.503 3.412 -19.504 1.00 85.31 117 PRO A O 1
ATOM 874 N N . GLY A 1 118 ? 11.694 2.859 -17.467 1.00 71.12 118 GLY A N 1
ATOM 875 C CA . GLY A 1 118 ? 12.936 3.027 -16.713 1.00 71.12 118 GLY A CA 1
ATOM 876 C C . GLY A 1 118 ? 12.945 4.283 -15.872 1.00 71.12 118 GLY A C 1
ATOM 877 O O . GLY A 1 118 ? 12.960 5.374 -16.477 1.00 71.12 118 GLY A O 1
#

pLDDT: mean 90.83, std 8.72, range [57.38, 98.5]

Foldseek 3Di:
DDPVVVQVQQVVLQAEAEEADDDVQFFAADLWFQRHPFPGKWWWAFPVRDIHIGGHDNPGPWYWHDPPPQWIWIQDPNDTTTTGIDGPDAPDVPHHDDDPDSDDPDPPPRICSPVDPD

Mean predicted aligned error: 4.44 Å